Protein AF-A0A349UMM8-F1 (afdb_monomer_lite)

pLDDT: mean 87.71, std 15.16, range [42.06, 98.44]

Secondary structure (DSSP, 8-state):
-HHHHHHHHHHHHHHHHHHHHHHHHHHHHHHIIIIIHHHHHHHHHHHHHHHHHHHHTTTPPP-SGGGGHHHHHHHHHHH-----HHHHHHHEEE-TT--HHHHHHHGGGTTSS---SEEETTS----BTTB-HHHHHHHHHHHHHH-GGG-S-----PPP------

Structure (mmCIF, N/CA/C/O backbone):
data_AF-A0A349UMM8-F1
#
_entry.id   AF-A0A349UMM8-F1
#
loop_
_atom_site.group_PDB
_atom_site.id
_atom_site.type_symbol
_atom_site.label_atom_id
_atom_site.label_alt_id
_atom_site.label_comp_id
_atom_site.label_asym_id
_atom_site.label_entity_id
_atom_site.label_seq_id
_atom_site.pdbx_PDB_ins_code
_atom_site.Cartn_x
_atom_site.Cartn_y
_atom_site.Cartn_z
_atom_site.occupancy
_atom_site.B_iso_or_equiv
_atom_site.auth_seq_id
_atom_site.auth_comp_id
_atom_site.auth_asym_id
_atom_site.auth_atom_id
_atom_site.pdbx_PDB_model_num
ATOM 1 N N . MET A 1 1 ? 42.452 -2.536 -46.462 1.00 60.75 1 MET A N 1
ATOM 2 C CA . MET A 1 1 ? 40.971 -2.597 -46.535 1.00 60.75 1 MET A CA 1
ATOM 3 C C . MET A 1 1 ? 4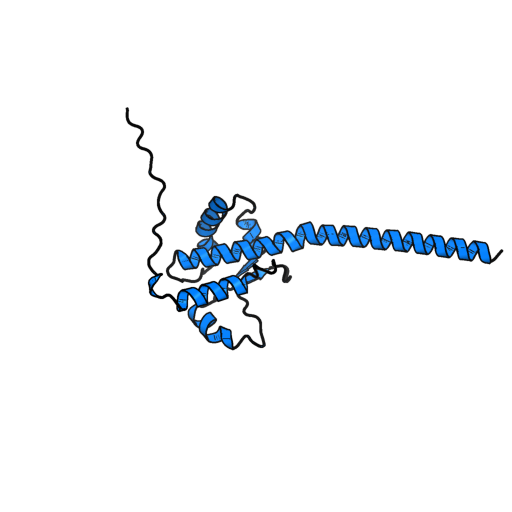0.292 -3.025 -45.223 1.00 60.75 1 MET A C 1
ATOM 5 O O . MET A 1 1 ? 39.296 -2.410 -44.884 1.00 60.75 1 MET A O 1
ATOM 9 N N . LYS A 1 2 ? 40.840 -3.958 -44.421 1.00 73.69 2 LYS A N 1
ATOM 10 C CA . LYS A 1 2 ? 40.201 -4.470 -43.178 1.00 73.69 2 LYS A CA 1
ATOM 11 C C . LYS A 1 2 ? 39.891 -3.429 -42.076 1.00 73.69 2 LYS A C 1
ATOM 13 O O . LYS A 1 2 ? 38.864 -3.532 -41.419 1.00 73.69 2 LYS A O 1
ATOM 18 N N . LYS A 1 3 ? 40.736 -2.402 -41.886 1.00 82.31 3 LYS A N 1
ATOM 19 C CA . LYS A 1 3 ? 40.570 -1.406 -40.800 1.00 82.31 3 LYS A CA 1
ATOM 20 C C . LYS A 1 3 ? 39.301 -0.547 -40.927 1.00 82.31 3 LYS A C 1
ATOM 22 O O . LYS A 1 3 ? 38.676 -0.248 -39.918 1.00 82.31 3 LYS A O 1
ATOM 27 N N . LYS A 1 4 ? 38.909 -0.178 -42.155 1.00 84.81 4 LYS A N 1
ATOM 28 C CA . LYS A 1 4 ? 37.704 0.636 -42.398 1.00 84.81 4 LYS A CA 1
ATOM 29 C C . LYS A 1 4 ? 36.431 -0.154 -42.077 1.00 84.81 4 LYS A C 1
ATOM 31 O O . LYS A 1 4 ? 35.563 0.368 -41.397 1.00 84.81 4 LYS A O 1
ATOM 36 N N . THR A 1 5 ? 36.379 -1.430 -42.465 1.00 91.50 5 THR A N 1
ATOM 37 C CA . THR A 1 5 ? 35.261 -2.331 -42.143 1.00 91.50 5 THR A CA 1
ATOM 38 C C . THR A 1 5 ? 35.102 -2.530 -40.635 1.00 91.50 5 THR A C 1
ATOM 40 O O . THR A 1 5 ? 33.989 -2.454 -40.131 1.00 91.50 5 THR A O 1
ATOM 43 N N . ILE A 1 6 ? 36.206 -2.713 -39.898 1.00 92.81 6 ILE A N 1
ATOM 44 C CA . ILE A 1 6 ? 36.169 -2.842 -38.431 1.00 92.81 6 ILE A CA 1
ATOM 45 C C . ILE A 1 6 ? 35.643 -1.554 -37.781 1.00 92.81 6 ILE A C 1
ATOM 47 O O . ILE A 1 6 ? 34.777 -1.620 -36.916 1.00 92.81 6 ILE A O 1
ATOM 51 N N . ALA A 1 7 ? 36.113 -0.383 -38.222 1.00 92.62 7 ALA A N 1
ATOM 52 C CA . ALA A 1 7 ? 35.650 0.897 -37.686 1.00 92.62 7 ALA A CA 1
ATOM 53 C C . ALA A 1 7 ? 34.150 1.133 -37.937 1.00 92.62 7 ALA A C 1
ATOM 55 O O . ALA A 1 7 ? 33.441 1.557 -37.027 1.00 92.62 7 ALA A O 1
ATOM 56 N N . THR A 1 8 ? 33.648 0.813 -39.136 1.00 94.31 8 THR A N 1
ATOM 57 C CA . THR A 1 8 ? 32.212 0.905 -39.443 1.00 94.31 8 THR A CA 1
ATOM 58 C C . THR A 1 8 ? 31.389 -0.030 -38.559 1.00 94.31 8 THR A C 1
ATOM 60 O O . THR A 1 8 ? 30.388 0.407 -38.005 1.00 94.31 8 THR A O 1
ATOM 63 N N . LEU A 1 9 ? 31.830 -1.277 -38.355 1.00 95.56 9 LEU A N 1
ATOM 64 C CA . LEU A 1 9 ? 31.134 -2.227 -37.479 1.00 95.56 9 LEU A CA 1
ATOM 65 C C . LEU A 1 9 ? 31.077 -1.742 -36.027 1.00 95.56 9 LEU A C 1
ATOM 67 O O . LEU A 1 9 ? 30.018 -1.805 -35.408 1.00 95.56 9 LEU A O 1
ATOM 71 N N . ILE A 1 10 ? 32.185 -1.214 -35.497 1.00 96.25 10 ILE A N 1
ATOM 72 C CA . ILE A 1 10 ? 32.220 -0.647 -34.143 1.00 96.25 10 ILE A CA 1
ATOM 73 C C . ILE A 1 10 ? 31.241 0.525 -34.034 1.00 96.25 10 ILE A C 1
ATOM 75 O O . ILE A 1 10 ? 30.459 0.575 -33.090 1.00 96.25 10 ILE A O 1
ATOM 79 N N . LEU A 1 11 ? 31.234 1.440 -35.008 1.00 96.69 11 LEU A N 1
ATOM 80 C CA . LEU A 1 11 ? 30.326 2.586 -34.993 1.00 96.69 11 LEU A CA 1
ATOM 81 C C . LEU A 1 11 ? 28.854 2.153 -35.038 1.00 96.69 11 LEU A C 1
ATOM 83 O O . LEU A 1 11 ? 28.041 2.678 -34.280 1.00 96.69 11 LEU A O 1
ATOM 87 N N . THR A 1 12 ? 28.509 1.175 -35.880 1.00 96.88 12 THR A N 1
ATOM 88 C CA . THR A 1 12 ? 27.147 0.628 -35.949 1.00 96.88 12 THR A CA 1
ATOM 89 C C . THR A 1 12 ? 26.737 -0.038 -34.636 1.00 96.88 12 THR A C 1
ATOM 91 O O . THR A 1 12 ? 25.619 0.179 -34.176 1.00 96.88 12 THR A O 1
ATOM 94 N N . LEU A 1 13 ? 27.631 -0.800 -34.000 1.00 97.62 13 LEU A N 1
ATOM 95 C CA . LEU A 1 13 ? 27.361 -1.432 -32.705 1.00 97.62 13 LEU A CA 1
ATOM 96 C C . LEU A 1 13 ? 27.175 -0.402 -31.588 1.00 97.62 13 LEU A C 1
ATOM 98 O O . LEU A 1 13 ? 26.257 -0.541 -30.785 1.00 97.62 13 LEU A O 1
ATOM 102 N N . LEU A 1 14 ? 27.997 0.649 -31.556 1.00 97.75 14 LEU A N 1
ATOM 103 C CA . LEU A 1 14 ? 27.846 1.739 -30.592 1.00 97.75 14 LEU A CA 1
ATOM 104 C C . LEU A 1 14 ? 26.519 2.473 -30.790 1.00 97.75 14 LEU A C 1
ATOM 106 O O . LEU A 1 14 ? 25.809 2.716 -29.818 1.00 97.75 14 LEU A O 1
ATOM 110 N N . LEU A 1 15 ? 26.146 2.767 -32.037 1.00 97.94 15 LEU A N 1
ATOM 111 C CA . LEU A 1 15 ? 24.863 3.397 -32.337 1.00 97.94 15 LEU A CA 1
ATOM 112 C C . LEU A 1 15 ? 23.686 2.511 -31.901 1.00 97.94 15 LEU A C 1
ATOM 114 O O . LEU A 1 15 ? 22.759 2.999 -31.258 1.00 97.94 15 LEU A O 1
ATOM 118 N N . ALA A 1 16 ? 23.742 1.208 -32.188 1.00 97.88 16 ALA A N 1
ATOM 119 C CA . ALA A 1 16 ? 22.725 0.256 -31.748 1.00 97.88 16 ALA A CA 1
ATOM 120 C C . ALA A 1 16 ? 22.638 0.180 -30.214 1.00 97.88 16 ALA A C 1
ATOM 122 O O . ALA A 1 16 ? 21.541 0.223 -29.662 1.00 97.88 16 ALA A O 1
ATOM 123 N N . ALA A 1 17 ? 23.776 0.138 -29.515 1.00 98.00 17 ALA A N 1
ATOM 124 C CA . ALA A 1 17 ? 23.816 0.128 -28.055 1.00 98.00 17 ALA A CA 1
ATOM 125 C C . ALA A 1 17 ? 23.183 1.392 -27.450 1.00 98.00 17 ALA A C 1
ATOM 127 O O . ALA A 1 17 ? 22.391 1.288 -26.514 1.00 98.00 17 ALA A O 1
ATOM 128 N N . VAL A 1 18 ? 23.464 2.571 -28.017 1.00 98.19 18 VAL A N 1
ATOM 129 C CA . VAL A 1 18 ? 22.860 3.845 -27.589 1.00 98.19 18 VAL A CA 1
ATOM 130 C C . VAL A 1 18 ? 21.345 3.840 -27.802 1.00 98.19 18 VAL A C 1
ATOM 132 O O . VAL A 1 18 ? 20.605 4.237 -26.903 1.00 98.19 18 VAL A O 1
ATOM 135 N N . LEU A 1 19 ? 20.861 3.349 -28.947 1.00 98.06 19 LEU A N 1
ATOM 136 C CA . LEU A 1 19 ? 19.422 3.249 -29.220 1.00 98.06 19 LEU A CA 1
ATOM 137 C C . LEU A 1 19 ? 18.719 2.268 -28.270 1.00 98.06 19 LEU A C 1
ATOM 139 O O . LEU A 1 19 ? 17.642 2.580 -27.755 1.00 98.06 19 LEU A O 1
ATOM 143 N N . CYS A 1 20 ? 19.333 1.116 -27.986 1.00 98.12 20 CYS A N 1
ATOM 144 C CA . CYS A 1 20 ? 18.809 0.146 -27.023 1.00 98.12 20 CYS A CA 1
ATOM 145 C C . CYS A 1 20 ? 18.744 0.733 -25.608 1.00 98.12 20 CYS A C 1
ATOM 147 O O . CYS A 1 20 ? 17.705 0.636 -24.955 1.00 98.12 20 CYS A O 1
ATOM 149 N N . ALA A 1 21 ? 19.814 1.391 -25.153 1.00 97.81 21 ALA A N 1
ATOM 150 C CA . ALA A 1 21 ? 19.854 2.043 -23.847 1.00 97.81 21 ALA A CA 1
ATOM 151 C C . ALA A 1 21 ? 18.814 3.169 -23.740 1.00 97.81 21 ALA A C 1
ATOM 153 O O . ALA A 1 21 ? 18.076 3.234 -22.757 1.00 97.81 21 ALA A O 1
ATOM 154 N N . GLY A 1 22 ? 18.692 4.009 -24.774 1.00 97.75 22 GLY A N 1
ATOM 155 C CA . GLY A 1 22 ? 17.687 5.071 -24.830 1.00 97.75 22 GLY A CA 1
ATOM 156 C C . GLY A 1 22 ? 16.258 4.527 -24.781 1.00 97.75 22 GLY A C 1
ATOM 157 O O . GLY A 1 22 ? 15.436 5.011 -24.005 1.00 97.75 22 GLY A O 1
ATOM 158 N N . THR A 1 23 ? 15.971 3.468 -25.541 1.00 97.44 23 THR A N 1
ATOM 159 C CA . THR A 1 23 ? 14.649 2.819 -25.545 1.00 97.44 23 THR A CA 1
ATOM 160 C C . THR A 1 23 ? 14.322 2.209 -24.184 1.00 97.44 23 THR A C 1
ATOM 162 O O . THR A 1 23 ? 13.231 2.427 -23.655 1.00 97.44 23 THR A O 1
ATOM 165 N N . PHE A 1 24 ? 15.275 1.494 -23.583 1.00 97.81 24 PHE A N 1
ATOM 166 C CA . PHE A 1 24 ? 15.122 0.928 -22.245 1.00 97.81 24 PHE A CA 1
ATOM 167 C C . PHE A 1 24 ? 14.826 2.015 -21.205 1.00 97.81 24 PHE A C 1
ATOM 169 O O . PHE A 1 24 ? 13.892 1.872 -20.418 1.00 97.81 24 PHE A O 1
ATOM 176 N N . PHE A 1 25 ? 15.559 3.129 -21.241 1.00 97.69 25 PHE A N 1
ATOM 177 C CA . PHE A 1 25 ? 15.370 4.242 -20.313 1.00 97.69 25 PHE A CA 1
ATOM 178 C C . PHE A 1 25 ? 13.976 4.876 -20.430 1.00 97.69 25 PHE A C 1
ATOM 180 O O . PHE A 1 25 ? 13.314 5.108 -19.418 1.00 97.69 25 PHE A O 1
ATOM 187 N N . VAL A 1 26 ? 13.478 5.083 -21.653 1.00 97.12 26 VAL A N 1
ATOM 188 C CA . VAL A 1 26 ? 12.117 5.596 -21.889 1.00 97.12 26 VAL A CA 1
ATOM 189 C C . VAL A 1 26 ? 11.055 4.636 -21.346 1.00 97.12 26 VAL A C 1
ATOM 191 O O . VAL A 1 26 ? 10.096 5.075 -20.706 1.00 97.12 26 VAL A O 1
ATOM 194 N N . ILE A 1 27 ? 11.223 3.328 -21.562 1.00 96.31 27 ILE A N 1
ATOM 195 C CA . ILE A 1 27 ? 10.309 2.306 -21.033 1.00 96.31 27 ILE A CA 1
ATOM 196 C C . ILE A 1 27 ? 10.335 2.307 -19.500 1.00 96.31 27 ILE A C 1
ATOM 198 O O . ILE A 1 27 ? 9.271 2.314 -18.880 1.00 96.31 27 ILE A O 1
ATOM 202 N N . ALA A 1 28 ? 11.522 2.360 -18.893 1.00 94.94 28 ALA A N 1
ATOM 203 C CA . ALA A 1 28 ? 11.693 2.381 -17.444 1.00 94.94 28 ALA A CA 1
ATOM 204 C C . ALA A 1 28 ? 11.041 3.618 -16.803 1.00 94.94 28 ALA A C 1
ATOM 206 O O . ALA A 1 28 ? 10.280 3.481 -15.845 1.00 94.94 28 ALA A O 1
ATOM 207 N N . ILE A 1 29 ? 11.249 4.813 -17.370 1.00 96.00 29 ILE A N 1
ATOM 208 C CA . ILE A 1 29 ? 10.587 6.044 -16.907 1.00 96.00 29 ILE A CA 1
ATOM 209 C C . ILE A 1 29 ? 9.074 5.915 -17.025 1.00 96.00 29 ILE A C 1
ATOM 211 O O . ILE A 1 29 ? 8.346 6.214 -16.079 1.00 96.00 29 ILE A O 1
ATOM 215 N N . ARG A 1 30 ? 8.577 5.454 -18.177 1.00 96.19 30 ARG A N 1
ATOM 216 C CA . ARG A 1 30 ? 7.139 5.294 -18.392 1.00 96.19 30 ARG A CA 1
ATOM 217 C C . ARG A 1 30 ? 6.535 4.312 -17.389 1.00 96.19 30 ARG A C 1
ATOM 219 O O . ARG A 1 30 ? 5.449 4.580 -16.884 1.00 96.19 30 ARG A O 1
ATOM 226 N N . HIS A 1 31 ? 7.213 3.203 -17.103 1.00 93.44 31 HIS A N 1
ATOM 227 C CA . HIS A 1 31 ? 6.778 2.234 -16.100 1.00 93.44 31 HIS A CA 1
ATOM 228 C C . HIS A 1 31 ? 6.751 2.859 -14.699 1.00 93.44 31 HIS A C 1
ATOM 230 O O . HIS A 1 31 ? 5.747 2.756 -13.998 1.00 93.44 31 HIS A O 1
ATOM 236 N N . CYS A 1 32 ? 7.812 3.574 -14.320 1.00 93.62 32 CYS A N 1
ATOM 237 C CA . CYS A 1 32 ? 7.897 4.267 -13.037 1.00 93.62 32 CYS A CA 1
ATOM 238 C C . CYS A 1 32 ? 6.741 5.265 -12.849 1.00 93.62 32 CYS A C 1
ATOM 240 O O . CYS A 1 32 ? 6.005 5.191 -11.866 1.00 93.62 32 CYS A O 1
ATOM 242 N N . LEU A 1 33 ? 6.514 6.140 -13.834 1.00 93.12 33 LEU A N 1
ATOM 243 C CA . LEU A 1 33 ? 5.503 7.197 -13.752 1.00 93.12 33 LEU A CA 1
ATOM 244 C C . LEU A 1 33 ? 4.062 6.685 -13.850 1.00 93.12 33 LEU A C 1
ATOM 246 O O . LEU A 1 33 ? 3.167 7.292 -13.273 1.00 93.12 33 LEU A O 1
ATOM 250 N N . LYS A 1 34 ? 3.810 5.602 -14.597 1.00 93.12 34 LYS A N 1
ATOM 251 C CA . LYS A 1 34 ? 2.441 5.106 -14.833 1.00 93.12 34 LYS A CA 1
ATOM 252 C C . LYS A 1 34 ? 2.011 3.979 -13.903 1.00 93.12 34 LYS A C 1
ATOM 254 O O . LYS A 1 34 ? 0.811 3.742 -13.781 1.00 93.12 34 LYS A O 1
ATOM 259 N N . ILE A 1 35 ? 2.957 3.271 -13.292 1.00 92.88 35 ILE A N 1
ATOM 260 C CA . ILE A 1 35 ? 2.670 2.089 -12.473 1.00 92.88 35 ILE A CA 1
ATOM 261 C C . ILE A 1 35 ? 3.217 2.298 -11.067 1.00 92.88 35 ILE A C 1
ATOM 263 O O . ILE A 1 35 ? 2.432 2.407 -10.133 1.00 92.88 35 ILE A O 1
ATOM 267 N N . THR A 1 36 ? 4.535 2.441 -10.916 1.00 93.25 36 THR A N 1
ATOM 268 C CA . THR A 1 36 ? 5.184 2.472 -9.595 1.00 93.25 36 THR A CA 1
ATOM 269 C C . THR A 1 36 ? 4.717 3.644 -8.734 1.00 93.25 36 THR A C 1
ATOM 271 O O . THR A 1 36 ? 4.294 3.433 -7.601 1.00 93.25 36 THR A O 1
ATOM 274 N N . VAL A 1 37 ? 4.748 4.867 -9.268 1.00 94.19 37 VAL A N 1
ATOM 275 C CA . VAL A 1 37 ? 4.339 6.071 -8.529 1.00 94.19 37 VAL A CA 1
ATOM 276 C C . VAL A 1 37 ? 2.844 6.037 -8.178 1.00 94.19 37 VAL A C 1
ATOM 278 O O . VAL A 1 37 ? 2.520 6.188 -7.000 1.00 94.19 37 VAL A O 1
ATOM 281 N N . PRO A 1 38 ? 1.919 5.780 -9.127 1.00 95.19 38 PRO A N 1
ATOM 282 C CA . PRO A 1 38 ? 0.500 5.676 -8.800 1.00 95.19 38 PRO A CA 1
ATOM 283 C C . PRO A 1 38 ? 0.197 4.568 -7.785 1.00 95.19 38 PRO A C 1
ATOM 285 O O . PRO A 1 38 ? -0.607 4.770 -6.883 1.00 95.19 38 PRO A O 1
ATOM 288 N N . ASN A 1 39 ? 0.869 3.421 -7.878 1.00 96.44 39 ASN A N 1
ATOM 289 C CA . ASN A 1 39 ? 0.701 2.334 -6.918 1.00 96.44 39 ASN A CA 1
ATOM 290 C C . ASN A 1 39 ? 1.161 2.714 -5.506 1.00 96.44 39 ASN A C 1
ATOM 292 O O . ASN A 1 39 ? 0.440 2.438 -4.551 1.00 96.44 39 ASN A O 1
ATOM 296 N N . ALA A 1 40 ? 2.314 3.377 -5.375 1.00 96.25 40 ALA A N 1
ATOM 297 C CA . ALA A 1 40 ? 2.819 3.841 -4.083 1.00 96.25 40 ALA A CA 1
ATOM 298 C C . ALA A 1 40 ? 1.843 4.811 -3.400 1.00 96.25 40 ALA A C 1
ATOM 300 O O . ALA A 1 40 ? 1.610 4.712 -2.198 1.00 96.25 40 ALA A O 1
ATOM 301 N N . TYR A 1 41 ? 1.220 5.712 -4.168 1.00 94.94 41 TYR A N 1
ATOM 302 C CA . TYR A 1 41 ? 0.154 6.567 -3.646 1.00 94.94 41 TYR A CA 1
ATOM 303 C C . TYR A 1 41 ? -1.122 5.795 -3.319 1.00 94.94 41 TYR A C 1
ATOM 305 O O . TYR A 1 41 ? -1.749 6.094 -2.310 1.00 94.94 41 TYR A O 1
ATOM 313 N N . ALA A 1 42 ? -1.508 4.812 -4.134 1.00 96.25 42 ALA A N 1
ATOM 314 C CA . ALA A 1 42 ? -2.729 4.050 -3.903 1.00 96.25 42 ALA A CA 1
ATOM 315 C C . ALA A 1 42 ? -2.692 3.309 -2.558 1.00 96.25 42 ALA A C 1
ATOM 317 O O . ALA A 1 42 ? -3.643 3.406 -1.788 1.00 96.25 42 ALA A O 1
ATOM 318 N N . VAL A 1 43 ? -1.594 2.612 -2.238 1.00 97.31 43 VAL A N 1
ATOM 319 C CA . VAL A 1 43 ? -1.485 1.923 -0.940 1.00 97.31 43 VAL A CA 1
ATOM 320 C C . VAL A 1 43 ? -1.391 2.882 0.237 1.00 97.31 43 VAL A C 1
ATOM 322 O O . VAL A 1 43 ? -1.956 2.583 1.283 1.00 97.31 43 VAL A O 1
ATOM 325 N N . TRP A 1 44 ? -0.734 4.033 0.067 1.00 95.62 44 TRP A N 1
ATOM 326 C CA . TRP A 1 44 ? -0.712 5.074 1.093 1.00 95.62 44 TRP A CA 1
ATOM 327 C C . TRP A 1 44 ? -2.136 5.573 1.381 1.00 95.62 44 TRP A C 1
ATOM 329 O O . TRP A 1 44 ? -2.580 5.513 2.522 1.00 95.62 44 TRP A O 1
ATOM 339 N N . TRP A 1 45 ? -2.897 5.955 0.353 1.00 95.56 45 TRP A N 1
ATOM 340 C CA . TRP A 1 45 ? -4.284 6.404 0.521 1.00 95.56 45 TRP A CA 1
ATOM 341 C C . TRP A 1 45 ? -5.161 5.371 1.228 1.00 95.56 45 TRP A C 1
ATOM 343 O O . TRP A 1 45 ? -5.955 5.725 2.092 1.00 95.56 45 TRP A O 1
ATOM 353 N N . VAL A 1 46 ? -5.016 4.090 0.885 1.00 97.44 46 VAL A N 1
ATOM 354 C CA . VAL A 1 46 ? -5.804 3.030 1.524 1.00 97.44 46 VAL A CA 1
ATOM 355 C C . VAL A 1 46 ? -5.371 2.807 2.974 1.00 97.44 46 VAL A C 1
ATOM 357 O O . VAL A 1 46 ? -6.229 2.548 3.811 1.00 97.44 46 VAL A O 1
ATOM 360 N N . ALA A 1 47 ? -4.085 2.953 3.306 1.00 97.50 47 ALA A N 1
ATOM 361 C CA . ALA A 1 47 ? -3.637 2.917 4.697 1.00 97.50 47 ALA A CA 1
ATOM 362 C C . ALA A 1 47 ? -4.254 4.057 5.522 1.00 97.50 47 ALA A C 1
ATOM 364 O O . ALA A 1 47 ? -4.777 3.792 6.600 1.00 97.50 47 ALA A O 1
ATOM 365 N N . ASP A 1 48 ? -4.278 5.284 4.987 1.00 95.69 48 ASP A N 1
ATOM 366 C CA . ASP A 1 48 ? -4.948 6.421 5.634 1.00 95.69 48 ASP A CA 1
ATOM 367 C C . ASP A 1 48 ? -6.450 6.151 5.824 1.00 95.69 48 ASP A C 1
ATOM 369 O O . ASP A 1 48 ? -6.980 6.390 6.904 1.00 95.69 48 ASP A O 1
ATOM 373 N N . MET A 1 49 ? -7.131 5.587 4.817 1.00 97.31 49 MET A N 1
ATOM 374 C CA . MET A 1 49 ? -8.551 5.214 4.922 1.00 97.31 49 MET A CA 1
ATOM 375 C C . MET A 1 49 ? -8.799 4.165 6.014 1.00 97.31 49 MET A C 1
ATOM 377 O O . MET A 1 49 ? -9.767 4.274 6.756 1.00 97.31 49 MET A O 1
ATOM 381 N N . VAL A 1 50 ? -7.938 3.150 6.128 1.00 98.19 50 VAL A N 1
ATOM 382 C CA . VAL A 1 50 ? -8.048 2.104 7.160 1.00 98.19 50 VAL A CA 1
ATOM 383 C C . VAL A 1 50 ? -7.784 2.669 8.559 1.00 98.19 50 VAL A C 1
ATOM 385 O O . VAL A 1 50 ? -8.461 2.285 9.513 1.00 98.19 50 VAL A O 1
ATOM 388 N N . ILE A 1 51 ? -6.824 3.586 8.693 1.00 97.06 51 ILE A N 1
ATOM 389 C CA . ILE A 1 51 ? -6.541 4.277 9.956 1.00 97.06 51 ILE A CA 1
ATOM 390 C C . ILE A 1 51 ? -7.730 5.152 10.362 1.00 97.06 51 ILE A C 1
ATOM 392 O O . ILE A 1 51 ? -8.221 5.004 11.478 1.00 97.06 51 ILE A O 1
ATOM 396 N N . GLU A 1 52 ? -8.240 5.986 9.454 1.00 96.19 52 GLU A N 1
ATOM 397 C CA . GLU A 1 52 ? -9.415 6.831 9.702 1.00 96.19 52 GLU A CA 1
ATOM 398 C C . GLU A 1 52 ? -10.636 5.983 10.089 1.00 96.19 52 GLU A C 1
ATOM 400 O O . GLU A 1 52 ? -11.328 6.300 11.056 1.00 96.19 52 GLU A O 1
ATOM 405 N N . HIS A 1 53 ? -10.846 4.846 9.418 1.00 97.31 53 HIS A N 1
ATOM 406 C CA . HIS A 1 53 ? -11.908 3.909 9.770 1.00 97.31 53 HIS A CA 1
ATOM 407 C C . HIS A 1 53 ? -11.795 3.442 11.227 1.00 97.31 53 HIS A C 1
ATOM 409 O O . HIS A 1 53 ? -12.769 3.479 11.980 1.00 97.31 53 HIS A O 1
ATOM 415 N N . MET A 1 54 ? -10.598 3.025 11.651 1.00 97.00 54 MET A N 1
ATOM 416 C CA . MET A 1 54 ? -10.351 2.609 13.032 1.00 97.00 54 MET A CA 1
ATOM 417 C C . MET A 1 54 ? -10.496 3.772 14.024 1.00 97.00 54 MET A C 1
ATOM 419 O O . MET A 1 54 ? -10.957 3.559 15.147 1.00 97.00 54 MET A O 1
ATOM 423 N N . GLU A 1 55 ? -10.117 4.995 13.656 1.00 94.75 55 GLU A N 1
ATOM 424 C CA . GLU A 1 55 ? -10.336 6.185 14.489 1.00 94.75 55 GLU A CA 1
ATOM 425 C C . GLU A 1 55 ? -11.828 6.460 14.693 1.00 94.75 55 GLU A C 1
ATOM 427 O O . GLU A 1 55 ? -12.257 6.693 15.823 1.00 94.75 55 GLU A O 1
ATOM 432 N N . ALA A 1 56 ? -12.622 6.361 13.627 1.00 95.06 56 ALA A N 1
ATOM 433 C CA . ALA A 1 56 ? -14.055 6.624 13.653 1.00 95.06 56 ALA A CA 1
ATOM 434 C C . ALA A 1 56 ? -14.889 5.501 14.298 1.00 95.06 56 ALA A C 1
ATOM 436 O O . ALA A 1 56 ? -15.985 5.774 14.785 1.00 95.06 56 ALA A O 1
ATOM 437 N N . ASN A 1 57 ? -14.391 4.258 14.309 1.00 95.44 57 ASN A N 1
ATOM 438 C CA . ASN A 1 57 ? -15.138 3.067 14.737 1.00 95.44 57 ASN A CA 1
ATOM 439 C C . ASN A 1 57 ? -14.499 2.355 15.942 1.00 95.44 57 ASN A C 1
ATOM 441 O O . ASN A 1 57 ? -14.456 1.127 15.998 1.00 95.44 57 ASN A O 1
ATOM 445 N N . ASP A 1 58 ? -13.959 3.110 16.903 1.00 92.62 58 ASP A N 1
ATOM 446 C CA . ASP A 1 58 ? -13.426 2.576 18.167 1.00 92.62 58 ASP A CA 1
ATOM 447 C C . ASP A 1 58 ? -12.376 1.456 18.005 1.00 92.62 58 ASP A C 1
ATOM 449 O O . ASP A 1 58 ? -12.192 0.595 18.867 1.00 92.62 58 ASP A O 1
ATOM 453 N N . GLY A 1 59 ? -11.602 1.516 16.922 1.00 93.81 59 GLY A N 1
ATOM 454 C CA . GLY A 1 59 ? -10.520 0.578 16.629 1.00 93.81 59 GLY A CA 1
ATOM 455 C C . GLY A 1 59 ? -10.991 -0.685 15.919 1.00 93.81 59 GLY A C 1
ATOM 456 O O . GLY A 1 59 ? -10.193 -1.609 15.755 1.00 93.81 59 GLY A O 1
ATOM 457 N N . ALA A 1 60 ? -12.257 -0.742 15.501 1.00 96.12 60 ALA A N 1
ATOM 458 C CA . ALA A 1 60 ? -12.762 -1.810 14.655 1.00 96.12 60 ALA A CA 1
ATOM 459 C C . ALA A 1 60 ? -12.038 -1.803 13.302 1.00 96.12 60 ALA A C 1
ATOM 461 O O . ALA A 1 60 ? -11.884 -0.764 12.664 1.00 96.12 60 ALA A O 1
ATOM 462 N N . TRP A 1 61 ? -11.583 -2.981 12.878 1.00 97.88 61 TRP A N 1
ATOM 463 C CA . TRP A 1 61 ? -10.984 -3.173 11.562 1.00 97.88 61 TRP A CA 1
ATOM 464 C C . TRP A 1 61 ? -12.077 -3.232 10.486 1.00 97.88 61 TRP A C 1
ATOM 466 O O . TRP A 1 61 ? -13.108 -3.866 10.731 1.00 97.88 61 TRP A O 1
ATOM 476 N N . PRO A 1 62 ? -11.872 -2.633 9.299 1.00 98.00 62 PRO A N 1
ATOM 477 C CA . PRO A 1 62 ? -12.854 -2.697 8.223 1.00 98.00 62 PRO A CA 1
ATOM 478 C C . PRO A 1 62 ? -13.048 -4.137 7.731 1.00 98.00 62 PRO A C 1
ATOM 480 O O . PRO A 1 62 ? -12.086 -4.878 7.516 1.00 98.00 62 PRO A O 1
ATOM 483 N N . SER A 1 63 ? -14.297 -4.524 7.481 1.00 98.19 63 SER A N 1
ATOM 484 C CA . SER A 1 63 ? -14.659 -5.859 6.984 1.00 98.19 63 SER A CA 1
ATOM 485 C C . SER A 1 63 ? -14.645 -5.964 5.455 1.00 98.19 63 SER A C 1
ATOM 487 O O . SER A 1 63 ? -14.732 -7.055 4.887 1.00 98.19 63 SER A O 1
ATOM 489 N N . GLY A 1 64 ? -14.523 -4.828 4.766 1.00 98.25 64 GLY A N 1
ATOM 490 C CA . GLY A 1 64 ? -14.435 -4.767 3.317 1.00 98.25 64 GLY A CA 1
ATOM 491 C C . GLY A 1 64 ? -14.412 -3.341 2.785 1.00 98.25 64 GLY A C 1
ATOM 492 O O . GLY A 1 64 ? -14.562 -2.369 3.518 1.00 98.25 64 GLY A O 1
ATOM 493 N N . TRP A 1 65 ? -14.299 -3.217 1.462 1.00 98.19 65 TRP A N 1
ATOM 494 C CA . TRP A 1 65 ? -14.287 -1.920 0.778 1.00 98.19 65 TRP A CA 1
ATOM 495 C C . TRP A 1 65 ? -15.478 -1.025 1.134 1.00 98.19 65 TRP A C 1
ATOM 497 O O . TRP A 1 65 ? -15.306 0.179 1.266 1.00 98.19 65 TRP A O 1
ATOM 507 N N . ASN A 1 66 ? -16.678 -1.583 1.300 1.00 97.81 66 ASN A N 1
ATOM 508 C CA . ASN A 1 66 ? -17.860 -0.768 1.589 1.00 97.81 66 ASN A CA 1
ATOM 509 C C . ASN A 1 66 ? -17.736 0.020 2.901 1.00 97.81 66 ASN A C 1
ATOM 511 O O . ASN A 1 66 ? -18.220 1.148 2.947 1.00 97.81 66 ASN A O 1
ATOM 515 N N . ASP A 1 67 ? -17.037 -0.527 3.896 1.00 97.81 67 ASP A N 1
ATOM 516 C CA . ASP A 1 67 ? -16.813 0.132 5.186 1.00 97.81 67 ASP A CA 1
ATOM 517 C C . ASP A 1 67 ? -15.895 1.355 5.054 1.00 97.81 67 ASP A C 1
ATOM 519 O O . ASP A 1 67 ? -15.990 2.280 5.848 1.00 97.81 67 ASP A O 1
ATOM 523 N N . LEU A 1 68 ? -15.062 1.393 4.006 1.00 97.81 68 LEU A N 1
ATOM 524 C CA . LEU A 1 68 ? -14.120 2.480 3.726 1.00 97.81 68 LEU A CA 1
ATOM 525 C C . LEU A 1 68 ? -14.700 3.587 2.833 1.00 97.81 68 LEU A C 1
ATOM 527 O O . LEU A 1 68 ? -13.974 4.494 2.416 1.00 97.81 68 LEU A O 1
ATOM 531 N N . ARG A 1 69 ? -15.983 3.509 2.453 1.00 95.75 69 ARG A N 1
ATOM 532 C CA . ARG A 1 69 ? -16.584 4.476 1.519 1.00 95.75 69 ARG A CA 1
ATOM 533 C C . ARG A 1 69 ? -16.642 5.879 2.119 1.00 95.75 69 ARG A C 1
ATOM 535 O O . ARG A 1 69 ? -16.261 6.839 1.448 1.00 95.75 69 ARG A O 1
ATOM 542 N N . ASP A 1 70 ? -17.069 5.982 3.371 1.00 94.50 70 ASP A N 1
ATOM 543 C CA . ASP A 1 70 ? -17.169 7.260 4.078 1.00 94.50 70 ASP A CA 1
ATOM 544 C C . ASP A 1 70 ? -15.777 7.833 4.385 1.00 94.50 70 ASP A C 1
ATOM 546 O O . ASP A 1 70 ? -15.557 9.041 4.250 1.00 94.50 70 ASP A O 1
ATOM 550 N N . ASP A 1 71 ? -14.818 6.963 4.713 1.00 94.69 71 ASP A N 1
ATOM 551 C CA . ASP A 1 71 ? -13.422 7.327 4.974 1.00 94.69 71 ASP A CA 1
ATOM 552 C C . ASP A 1 71 ? -12.749 7.866 3.706 1.00 94.69 71 ASP A C 1
ATOM 554 O O . ASP A 1 71 ? -12.085 8.901 3.730 1.00 94.69 71 ASP A O 1
ATOM 558 N N . TYR A 1 72 ? -13.012 7.253 2.549 1.00 94.19 72 TYR A N 1
ATOM 559 C CA . TYR A 1 72 ? -12.584 7.789 1.257 1.00 94.19 72 TYR A CA 1
ATOM 560 C C . TYR A 1 72 ? -13.136 9.198 1.001 1.00 94.19 72 TYR A C 1
ATOM 562 O O . TYR A 1 72 ? -12.402 10.093 0.564 1.00 94.19 72 TYR A O 1
ATOM 570 N N . GLU A 1 73 ? -14.424 9.435 1.257 1.00 91.19 73 GLU A N 1
ATOM 571 C CA . GLU A 1 73 ? -15.010 10.766 1.072 1.00 91.19 73 GLU A CA 1
ATOM 572 C C . GLU A 1 73 ? -14.384 11.806 2.003 1.00 91.19 73 GLU A C 1
ATOM 574 O O . GLU A 1 73 ? -14.206 12.965 1.615 1.00 91.19 73 GLU A O 1
ATOM 579 N N . TRP A 1 74 ? -14.034 11.402 3.220 1.00 88.25 74 TRP A N 1
ATOM 580 C CA . TRP A 1 74 ? -13.346 12.248 4.182 1.00 88.25 74 TRP A CA 1
ATOM 581 C C . TRP A 1 74 ? -11.910 12.572 3.746 1.00 88.25 74 TRP A C 1
ATOM 583 O O . TRP A 1 74 ? -11.566 13.750 3.587 1.00 88.25 74 TRP A O 1
ATOM 593 N N . CYS A 1 75 ? -11.102 11.553 3.444 1.00 86.81 75 CYS A N 1
ATOM 594 C CA . CYS A 1 75 ? -9.723 11.714 2.980 1.00 86.81 75 CYS A CA 1
ATOM 595 C C . CYS A 1 75 ? -9.651 12.561 1.698 1.00 86.81 75 CYS A C 1
ATOM 597 O O . CYS A 1 75 ? -8.812 13.459 1.586 1.00 86.81 75 CYS A O 1
ATOM 599 N N . THR A 1 76 ? -10.573 12.358 0.748 1.00 87.19 76 THR A N 1
ATOM 600 C CA . THR A 1 76 ? -10.609 13.142 -0.500 1.00 87.19 76 THR A CA 1
ATOM 601 C C . THR A 1 76 ? -11.000 14.601 -0.301 1.00 87.19 76 THR A C 1
ATOM 603 O O . THR A 1 76 ? -10.482 15.463 -1.014 1.00 87.19 76 THR A O 1
ATOM 606 N N . LYS A 1 77 ? -11.874 14.918 0.663 1.00 85.12 77 LYS A N 1
ATOM 607 C CA . LYS A 1 77 ? -12.186 16.314 1.018 1.00 85.12 77 LYS A CA 1
ATOM 608 C C . LYS A 1 77 ? -10.974 17.024 1.623 1.00 85.12 77 LYS A C 1
ATOM 610 O O . LYS A 1 77 ? -10.759 18.194 1.321 1.00 85.12 77 LYS A O 1
ATOM 615 N N . LYS A 1 78 ? -10.177 16.322 2.435 1.00 80.12 78 LYS A N 1
ATOM 616 C CA . LYS A 1 78 ? -8.994 16.872 3.118 1.00 80.12 78 LYS A CA 1
ATOM 617 C C . LYS A 1 78 ? -7.805 17.091 2.176 1.00 80.12 78 LYS A C 1
ATOM 619 O O . LYS A 1 78 ? -7.158 18.130 2.252 1.00 80.12 78 LYS A O 1
ATOM 624 N N . ALA A 1 79 ? -7.519 16.130 1.299 1.00 78.19 79 ALA A N 1
ATOM 625 C CA . ALA A 1 79 ? -6.324 16.137 0.448 1.00 78.19 79 ALA A CA 1
ATOM 626 C C . ALA A 1 79 ? -6.559 16.661 -0.985 1.00 78.19 79 ALA A C 1
ATOM 628 O O . ALA A 1 79 ? -5.599 16.882 -1.724 1.00 78.19 79 ALA A O 1
ATOM 629 N N . GLY A 1 80 ? -7.816 16.865 -1.392 1.00 76.06 80 GLY A N 1
ATOM 630 C CA . GLY A 1 80 ? -8.186 17.110 -2.787 1.00 76.06 80 GLY A CA 1
ATOM 631 C C . GLY A 1 80 ? -8.357 15.806 -3.580 1.00 76.06 80 GLY A C 1
ATOM 632 O O . GLY A 1 80 ? -7.781 14.766 -3.257 1.00 76.06 80 GLY A O 1
ATOM 633 N N . ARG A 1 81 ? -9.200 15.830 -4.624 1.00 68.94 81 ARG A N 1
ATOM 634 C CA . ARG A 1 81 ? -9.519 14.631 -5.421 1.00 68.94 81 ARG A CA 1
ATOM 635 C C . ARG A 1 81 ? -8.407 14.311 -6.422 1.00 68.94 81 ARG A C 1
ATOM 637 O O . ARG A 1 81 ? -8.328 14.952 -7.465 1.00 68.94 81 ARG A O 1
ATOM 644 N N . SER A 1 82 ? -7.632 13.269 -6.131 1.00 78.62 82 SER A N 1
ATOM 645 C CA . SER A 1 82 ? -6.614 12.719 -7.047 1.00 78.62 82 SER A CA 1
ATOM 646 C C . SER A 1 82 ? -6.920 11.295 -7.525 1.00 78.62 82 SER A C 1
ATOM 648 O O . SER A 1 82 ? -6.315 10.836 -8.488 1.00 78.62 82 SER A O 1
ATOM 650 N N . TRP A 1 83 ? -7.856 10.608 -6.865 1.00 89.94 83 TRP A N 1
ATOM 651 C CA . TRP A 1 83 ? -8.198 9.205 -7.099 1.00 89.94 83 TRP A CA 1
ATOM 652 C C . TRP A 1 83 ? -9.697 8.993 -6.963 1.00 89.94 83 TRP A C 1
ATOM 654 O O . TRP A 1 83 ? -10.331 9.634 -6.126 1.00 89.94 83 TRP A O 1
ATOM 664 N N . THR A 1 84 ? -10.251 8.076 -7.748 1.00 94.56 84 THR A N 1
ATOM 665 C CA . THR A 1 84 ? -11.585 7.523 -7.512 1.00 94.56 84 THR A CA 1
ATOM 666 C C . THR A 1 84 ? -11.513 6.329 -6.563 1.00 94.56 84 THR A C 1
ATOM 668 O O . THR A 1 84 ? -10.520 5.599 -6.522 1.00 94.56 84 THR A O 1
ATOM 671 N N . PHE A 1 85 ? -12.598 6.089 -5.828 1.00 96.00 85 PHE A N 1
ATOM 672 C CA . PHE A 1 85 ? -12.712 4.933 -4.938 1.00 96.00 85 PHE A CA 1
ATOM 673 C C . PHE A 1 85 ? -12.460 3.608 -5.677 1.00 96.00 85 PHE A C 1
ATOM 675 O O . PHE A 1 85 ? -11.733 2.741 -5.192 1.00 96.00 85 PHE A O 1
ATOM 682 N N . GLU A 1 86 ? -12.988 3.479 -6.898 1.00 97.12 86 GLU A N 1
ATOM 683 C CA . GLU A 1 86 ? -12.841 2.247 -7.673 1.00 97.12 86 GLU A CA 1
ATOM 684 C C . GLU A 1 86 ? -11.428 2.049 -8.227 1.00 97.12 86 GLU A C 1
ATOM 686 O O . GLU A 1 86 ? -10.969 0.912 -8.339 1.00 97.12 86 GLU A O 1
ATOM 691 N N . GLU A 1 87 ? -10.688 3.127 -8.501 1.00 96.00 87 GLU A N 1
ATOM 692 C CA . GLU A 1 87 ? -9.269 3.017 -8.844 1.00 96.00 87 GLU A CA 1
ATOM 693 C C . GLU A 1 87 ? -8.453 2.465 -7.674 1.00 96.00 87 GLU A C 1
ATOM 695 O O . GLU A 1 87 ? -7.655 1.550 -7.885 1.00 96.00 87 GLU A O 1
ATOM 700 N N . LEU A 1 88 ? -8.681 2.951 -6.449 1.00 97.38 88 LEU A N 1
ATOM 701 C CA . LEU A 1 88 ? -8.017 2.425 -5.250 1.00 97.38 88 LEU A CA 1
ATOM 702 C C . LEU A 1 88 ? -8.372 0.948 -5.038 1.00 97.38 88 LEU A C 1
ATOM 704 O O . LEU A 1 88 ? -7.476 0.106 -4.924 1.00 97.38 88 LEU A O 1
ATOM 708 N N . ARG A 1 89 ? -9.666 0.615 -5.112 1.00 97.94 89 ARG A N 1
ATOM 709 C CA . ARG A 1 89 ? -10.169 -0.761 -5.006 1.00 97.94 89 ARG A CA 1
ATOM 710 C C . ARG A 1 89 ? -9.560 -1.706 -6.040 1.00 97.94 89 ARG A C 1
ATOM 712 O O . ARG A 1 89 ? -9.250 -2.856 -5.726 1.00 97.94 89 ARG A O 1
ATOM 719 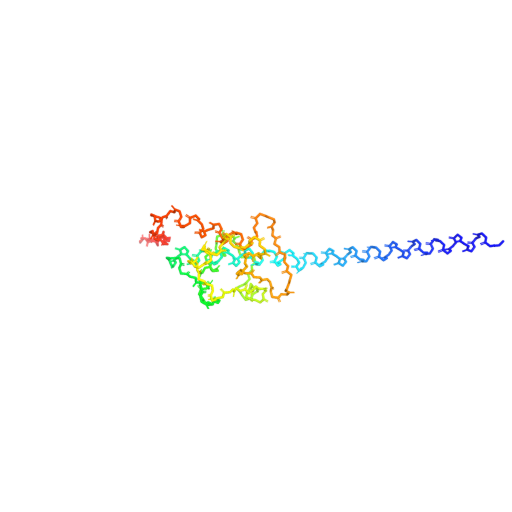N N . SER A 1 90 ? -9.371 -1.235 -7.271 1.00 97.81 90 SER A N 1
ATOM 720 C CA . SER A 1 90 ? -8.793 -2.027 -8.364 1.00 97.81 90 SER A CA 1
ATOM 721 C C . SER A 1 90 ? -7.289 -2.280 -8.228 1.00 97.81 90 SER A C 1
ATOM 723 O O . SER A 1 90 ? -6.762 -3.170 -8.894 1.00 97.81 90 SER A O 1
ATOM 725 N N . ARG A 1 91 ? -6.589 -1.513 -7.383 1.00 97.62 91 ARG A N 1
ATOM 726 C CA . ARG A 1 91 ? -5.125 -1.564 -7.233 1.00 97.62 91 ARG A CA 1
ATOM 727 C C . ARG A 1 91 ? -4.678 -2.209 -5.938 1.00 97.62 91 ARG A C 1
ATOM 729 O O . ARG A 1 91 ? -3.620 -2.832 -5.919 1.00 97.62 91 ARG A O 1
ATOM 736 N N . VAL A 1 92 ? -5.457 -2.058 -4.876 1.00 98.38 92 VAL A N 1
ATOM 737 C CA . VAL A 1 92 ? -5.067 -2.449 -3.523 1.00 98.38 92 VAL A CA 1
ATOM 738 C C . VAL A 1 92 ? -5.933 -3.607 -3.035 1.00 98.38 92 VAL A C 1
ATOM 740 O O . VAL A 1 92 ? -7.094 -3.770 -3.417 1.00 98.38 92 VAL A O 1
ATOM 743 N N . GLU A 1 93 ? -5.338 -4.452 -2.212 1.00 98.44 93 GLU A N 1
ATOM 744 C CA . GLU A 1 93 ? -6.001 -5.473 -1.419 1.00 98.44 93 GLU A CA 1
ATOM 745 C C . GLU A 1 93 ? -5.660 -5.230 0.052 1.00 98.44 93 GLU A C 1
ATOM 747 O O . GLU A 1 93 ? -4.554 -4.786 0.380 1.00 98.44 93 GLU A O 1
ATOM 752 N N . VAL A 1 94 ? -6.624 -5.514 0.921 1.00 98.44 94 VAL A N 1
ATOM 753 C CA . VAL A 1 94 ? -6.482 -5.433 2.373 1.00 98.44 94 VAL A CA 1
ATOM 754 C C . VAL A 1 94 ? -6.867 -6.793 2.943 1.00 98.44 94 VAL A C 1
ATOM 756 O O . VAL A 1 94 ? -7.790 -7.443 2.450 1.00 98.44 94 VAL A O 1
ATOM 759 N N . ASP A 1 95 ? -6.170 -7.237 3.980 1.00 97.94 95 ASP A N 1
ATOM 760 C CA . ASP A 1 95 ? -6.591 -8.382 4.775 1.00 97.94 95 ASP A CA 1
ATOM 761 C C . ASP A 1 95 ? -7.793 -7.986 5.638 1.00 97.94 95 ASP A C 1
ATOM 763 O O . ASP A 1 95 ? -7.655 -7.503 6.759 1.00 97.94 95 ASP A O 1
ATOM 767 N N . TRP A 1 96 ? -8.992 -8.193 5.105 1.00 98.06 96 TRP A N 1
ATOM 768 C CA . TRP A 1 96 ? -10.254 -7.921 5.800 1.00 98.06 96 TRP A CA 1
ATOM 769 C C . TRP A 1 96 ? -10.488 -8.822 7.021 1.00 98.06 96 TRP A C 1
ATOM 771 O O . TRP A 1 96 ? -11.387 -8.563 7.813 1.00 98.06 96 TRP A O 1
ATOM 781 N N . SER A 1 97 ? -9.699 -9.892 7.177 1.00 97.25 97 SER A N 1
ATOM 782 C CA . SER A 1 97 ? -9.780 -10.811 8.317 1.00 97.25 97 SER A CA 1
ATOM 783 C C . SER A 1 97 ? -8.827 -10.454 9.459 1.00 97.25 97 SER A C 1
ATOM 785 O O . SER A 1 97 ? -8.781 -11.163 10.470 1.00 97.25 97 SER A O 1
ATOM 787 N N . ALA A 1 98 ? -8.058 -9.373 9.308 1.00 96.00 98 ALA A N 1
ATOM 788 C CA . ALA A 1 98 ? -7.097 -8.954 10.307 1.00 96.00 98 ALA A CA 1
ATOM 789 C C . ALA A 1 98 ? -7.781 -8.498 11.609 1.00 96.00 98 ALA A C 1
ATOM 791 O O . ALA A 1 98 ? -8.813 -7.835 11.614 1.00 96.00 98 ALA A O 1
ATOM 792 N N . ASP A 1 99 ? -7.166 -8.859 12.734 1.00 94.56 99 ASP A N 1
ATOM 793 C CA . ASP A 1 99 ? -7.616 -8.496 14.079 1.00 94.56 99 ASP A CA 1
ATOM 794 C C . ASP A 1 99 ? -6.553 -7.591 14.724 1.00 94.56 99 ASP A C 1
ATOM 796 O O . ASP A 1 99 ? -5.480 -8.094 15.084 1.00 94.56 99 ASP A O 1
ATOM 800 N N . PRO A 1 100 ? -6.829 -6.285 14.913 1.00 93.69 100 PRO A N 1
ATOM 801 C CA . PRO A 1 100 ? -5.900 -5.312 15.490 1.00 93.69 100 PRO A CA 1
ATOM 802 C C . PRO A 1 100 ? -5.228 -5.776 16.787 1.00 93.69 100 PRO A C 1
ATOM 804 O O . PRO A 1 100 ? -4.026 -5.579 16.990 1.00 93.69 100 PRO A O 1
ATOM 807 N N . SER A 1 101 ? -5.978 -6.468 17.649 1.00 91.31 101 SER A N 1
ATOM 808 C CA . SER A 1 101 ? -5.469 -6.960 18.931 1.00 91.31 101 SER A CA 1
ATOM 809 C C . SER A 1 101 ? -4.479 -8.109 18.752 1.00 91.31 101 SER A C 1
ATOM 811 O O . SER A 1 101 ? -3.517 -8.230 19.516 1.00 91.31 101 SER A O 1
ATOM 813 N N . ARG A 1 102 ? -4.694 -8.974 17.752 1.00 90.69 102 ARG A N 1
ATOM 814 C CA . ARG A 1 102 ? -3.741 -10.038 17.397 1.00 90.69 102 ARG A CA 1
ATOM 815 C C . ARG A 1 102 ? -2.509 -9.464 16.727 1.00 90.69 102 ARG A C 1
ATOM 817 O O . ARG A 1 102 ? -1.409 -9.843 17.118 1.00 90.69 102 ARG A O 1
ATOM 824 N N . LEU A 1 103 ? -2.695 -8.530 15.795 1.00 90.19 103 LEU A N 1
ATOM 825 C CA . LEU A 1 103 ? -1.614 -7.870 15.066 1.00 90.19 103 LEU A CA 1
ATOM 826 C C . LEU A 1 103 ? -0.567 -7.288 16.024 1.00 90.19 103 LEU A C 1
ATOM 828 O O . LEU A 1 103 ? 0.621 -7.571 15.866 1.00 90.19 103 LEU A O 1
ATOM 832 N N . LEU A 1 104 ? -1.005 -6.581 17.071 1.00 88.19 104 LEU A N 1
ATOM 833 C CA . LEU A 1 104 ? -0.127 -6.028 18.109 1.00 88.19 104 LEU A CA 1
ATOM 834 C C . LEU A 1 104 ? 0.656 -7.093 18.884 1.00 88.19 104 LEU A C 1
ATOM 836 O O . LEU A 1 104 ? 1.846 -6.922 19.142 1.00 88.19 104 LEU A O 1
ATOM 840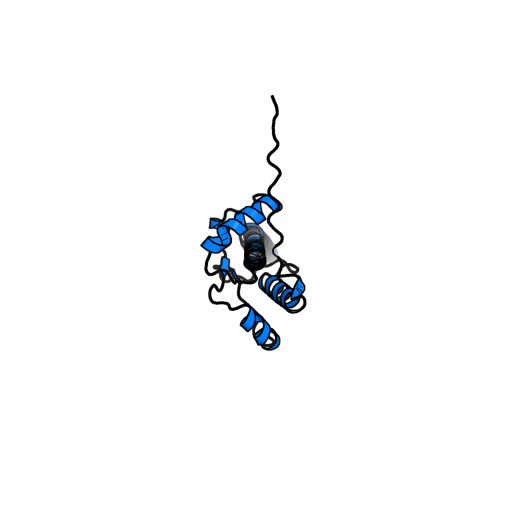 N N . LYS A 1 105 ? 0.013 -8.211 19.235 1.00 87.19 105 LYS A N 1
ATOM 841 C CA . LYS A 1 105 ? 0.659 -9.312 19.970 1.00 87.19 105 LYS A CA 1
ATOM 842 C C . LYS A 1 105 ? 1.682 -10.056 19.118 1.00 87.19 105 LYS A C 1
ATOM 844 O O . LYS A 1 105 ? 2.700 -10.504 19.637 1.00 87.19 105 LYS A O 1
ATOM 849 N N . THR A 1 106 ? 1.414 -10.193 17.822 1.00 82.69 106 THR A N 1
ATOM 850 C CA . THR A 1 106 ? 2.307 -10.863 16.868 1.00 82.69 106 THR A CA 1
ATOM 851 C C . THR A 1 106 ? 3.382 -9.942 16.302 1.00 82.69 106 THR A C 1
ATOM 853 O O . THR A 1 106 ? 4.357 -10.441 15.751 1.00 82.69 106 THR A O 1
ATOM 856 N N . ALA A 1 107 ? 3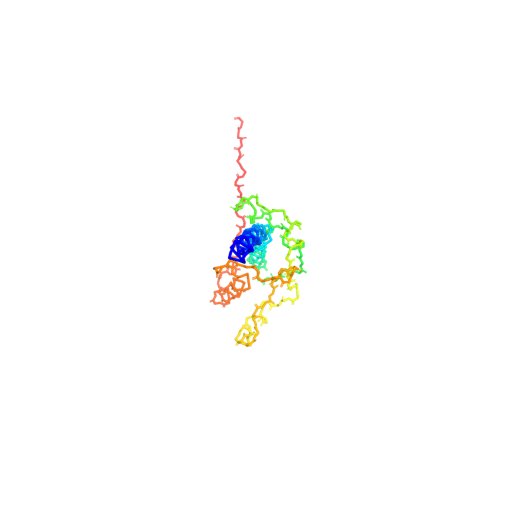.259 -8.620 16.483 1.00 77.00 107 ALA A N 1
ATOM 857 C CA . ALA A 1 107 ? 4.218 -7.631 15.993 1.00 77.00 107 ALA A CA 1
ATOM 858 C C . ALA A 1 107 ? 5.694 -7.968 16.304 1.00 77.00 107 ALA A C 1
ATOM 860 O O . ALA A 1 107 ? 6.521 -7.878 15.397 1.00 77.00 107 ALA A O 1
ATOM 861 N N . PRO A 1 108 ? 6.051 -8.422 17.525 1.00 72.88 108 PRO A N 1
ATOM 862 C CA . PRO A 1 108 ? 7.430 -8.787 17.858 1.00 72.88 108 PRO A CA 1
ATOM 863 C C . PRO A 1 108 ? 7.942 -10.049 17.146 1.00 72.88 108 PRO A C 1
ATOM 865 O O . PRO A 1 108 ? 9.150 -10.248 17.069 1.00 72.88 108 PRO A O 1
ATOM 868 N N . GLN A 1 109 ? 7.046 -10.909 16.652 1.00 69.19 109 GLN A N 1
ATOM 869 C CA . GLN A 1 109 ? 7.375 -12.187 16.004 1.00 69.19 109 GLN A CA 1
ATOM 870 C C . GLN A 1 109 ? 7.631 -12.037 14.497 1.00 69.19 109 GLN A C 1
ATOM 872 O O . GLN A 1 109 ? 8.112 -12.964 13.854 1.00 69.19 109 GLN A O 1
ATOM 877 N N . PHE A 1 110 ? 7.364 -10.860 13.928 1.00 66.69 110 PHE A N 1
ATOM 878 C CA . PHE A 1 110 ? 7.606 -10.539 12.519 1.00 66.69 110 PHE A CA 1
ATOM 879 C C . PHE A 1 110 ? 9.076 -10.222 12.195 1.00 66.69 110 PHE A C 1
ATOM 881 O O . PHE A 1 110 ? 9.360 -9.645 11.149 1.00 66.69 110 PHE A O 1
ATOM 888 N N . GLN A 1 111 ? 10.030 -10.615 13.049 1.00 62.91 111 GLN A N 1
ATOM 889 C CA . GLN A 1 111 ? 11.460 -10.451 12.747 1.00 62.91 111 GLN A CA 1
ATOM 890 C C . GLN A 1 111 ? 11.856 -11.176 11.450 1.00 62.91 111 GLN A C 1
ATOM 892 O O . GLN A 1 111 ? 12.655 -10.644 10.684 1.00 62.91 111 GLN A O 1
ATOM 897 N N . ASP A 1 112 ? 11.219 -12.318 11.158 1.00 67.62 112 ASP A N 1
ATOM 898 C CA . ASP A 1 112 ? 11.510 -13.129 9.967 1.00 67.62 112 ASP A CA 1
ATOM 899 C C . ASP A 1 112 ? 10.489 -12.963 8.824 1.00 67.62 112 ASP A C 1
ATOM 901 O O . ASP A 1 112 ? 10.738 -13.384 7.693 1.00 67.62 112 ASP A O 1
ATOM 905 N N . LYS A 1 113 ? 9.323 -12.352 9.083 1.00 73.62 113 LYS A N 1
ATOM 906 C CA . LYS A 1 113 ? 8.270 -12.136 8.076 1.00 73.62 113 LYS A CA 1
ATOM 907 C C . LYS A 1 113 ? 7.689 -10.735 8.226 1.00 73.62 113 LYS A C 1
ATOM 909 O O . LYS A 1 113 ? 7.202 -10.438 9.306 1.00 73.62 113 LYS A O 1
ATOM 914 N N . PRO A 1 114 ? 7.643 -9.904 7.171 1.00 79.56 114 PRO A N 1
ATOM 915 C CA . PRO A 1 114 ? 7.128 -8.547 7.292 1.00 79.56 114 PRO A CA 1
ATOM 916 C C . PRO A 1 114 ? 5.656 -8.547 7.719 1.00 79.56 114 PRO A C 1
ATOM 918 O O . PRO A 1 114 ? 4.844 -9.304 7.176 1.00 79.56 114 PRO A O 1
ATOM 921 N N . PHE A 1 115 ? 5.323 -7.674 8.673 1.00 89.12 115 PHE A N 1
ATOM 922 C CA . PHE A 1 115 ? 3.943 -7.310 8.984 1.00 89.12 115 PHE A CA 1
ATOM 923 C C . PHE A 1 115 ? 3.264 -6.832 7.694 1.00 89.12 115 PHE A C 1
ATOM 925 O O . PHE A 1 115 ? 3.748 -5.901 7.050 1.00 89.12 115 PHE A O 1
ATOM 932 N N . ARG A 1 116 ? 2.191 -7.509 7.271 1.00 93.38 116 ARG A N 1
ATOM 933 C CA . ARG A 1 116 ? 1.542 -7.236 5.985 1.00 93.38 116 ARG A CA 1
ATOM 934 C C . ARG A 1 116 ? 0.041 -7.489 6.051 1.00 93.38 116 ARG A C 1
ATOM 936 O O . ARG A 1 116 ? -0.384 -8.635 6.133 1.00 93.38 116 ARG A O 1
ATOM 943 N N . VAL A 1 117 ? -0.726 -6.411 5.965 1.00 96.75 117 VAL A N 1
ATOM 944 C CA . VAL A 1 117 ? -2.195 -6.367 5.946 1.00 96.75 117 VAL A CA 1
ATOM 945 C C . VAL A 1 117 ? -2.735 -5.564 4.760 1.00 96.75 117 VAL A C 1
ATOM 947 O O . VAL A 1 117 ? -3.915 -5.663 4.456 1.00 96.75 117 VAL A O 1
ATOM 950 N N . ILE A 1 118 ? -1.884 -4.816 4.051 1.00 97.62 118 ILE A N 1
ATOM 951 C CA . ILE A 1 118 ? -2.201 -4.115 2.801 1.00 97.62 118 ILE A CA 1
ATOM 952 C C . ILE A 1 118 ? -1.153 -4.463 1.739 1.00 97.62 118 ILE A C 1
ATOM 954 O O . ILE A 1 118 ? 0.054 -4.499 2.012 1.00 97.62 118 ILE A O 1
ATOM 958 N N . TRP A 1 119 ? -1.597 -4.720 0.507 1.00 98.00 119 TRP A N 1
ATOM 959 C CA . TRP A 1 119 ? -0.712 -4.951 -0.636 1.00 98.00 119 TRP A CA 1
ATOM 960 C C . TRP A 1 119 ? -1.314 -4.525 -1.972 1.00 98.00 119 TRP A C 1
ATOM 962 O O . TRP A 1 119 ? -2.522 -4.376 -2.127 1.00 98.00 119 TRP A O 1
ATOM 972 N N . LEU A 1 120 ? -0.446 -4.351 -2.968 1.00 98.25 120 LEU A N 1
ATOM 973 C CA . LEU A 1 120 ? -0.858 -4.111 -4.345 1.00 98.25 120 LEU A CA 1
ATOM 974 C C . LEU A 1 120 ? -1.304 -5.418 -5.000 1.00 98.25 120 LEU A C 1
ATOM 976 O O . LEU A 1 120 ? -0.630 -6.445 -4.899 1.00 98.25 120 LEU A O 1
ATOM 980 N N . ARG A 1 121 ? -2.420 -5.367 -5.729 1.00 97.94 121 ARG A N 1
ATOM 981 C CA . ARG A 1 121 ? -2.975 -6.504 -6.479 1.00 97.94 121 ARG A CA 1
ATOM 982 C C . ARG A 1 121 ? -2.065 -6.978 -7.610 1.00 97.94 121 ARG A C 1
ATOM 984 O O . ARG A 1 121 ? -2.153 -8.136 -8.001 1.00 97.94 121 ARG A O 1
ATOM 991 N N . ASP A 1 122 ? -1.191 -6.113 -8.122 1.00 95.81 122 ASP A N 1
ATOM 992 C CA . ASP A 1 122 ? -0.209 -6.481 -9.149 1.00 95.81 122 ASP A CA 1
ATOM 993 C C . ASP A 1 122 ? 1.018 -7.228 -8.590 1.00 95.81 122 ASP A C 1
ATOM 995 O O . ASP A 1 122 ? 1.916 -7.596 -9.346 1.00 95.81 122 ASP A O 1
ATOM 999 N N . GLY A 1 123 ? 1.062 -7.460 -7.273 1.00 96.31 123 GLY A N 1
ATOM 1000 C CA . GLY A 1 123 ? 2.136 -8.177 -6.588 1.00 96.31 123 GLY A CA 1
ATOM 1001 C C . GLY A 1 123 ? 3.405 -7.354 -6.359 1.00 96.31 123 GLY A C 1
ATOM 1002 O O . GLY A 1 123 ? 4.347 -7.858 -5.745 1.00 96.31 123 GLY A O 1
ATOM 1003 N N . SER A 1 124 ? 3.452 -6.099 -6.815 1.00 95.25 124 SER A N 1
ATOM 1004 C CA . SER A 1 124 ? 4.577 -5.209 -6.540 1.00 95.25 124 SER A CA 1
ATOM 1005 C C . SER A 1 124 ? 4.574 -4.721 -5.084 1.00 95.25 124 SER A C 1
ATOM 1007 O O . SER A 1 124 ? 3.579 -4.806 -4.364 1.00 95.25 124 SER A O 1
ATOM 1009 N N . ASN A 1 125 ? 5.719 -4.200 -4.637 1.00 94.94 125 ASN A N 1
ATOM 1010 C CA . ASN A 1 125 ? 5.894 -3.613 -3.304 1.00 94.94 125 ASN A CA 1
ATOM 1011 C C . ASN A 1 125 ? 6.245 -2.122 -3.424 1.00 94.94 125 ASN A C 1
ATOM 1013 O O . ASN A 1 125 ? 7.190 -1.653 -2.802 1.00 94.94 125 ASN A O 1
ATOM 1017 N N . ALA A 1 126 ? 5.554 -1.389 -4.300 1.00 94.56 126 ALA A N 1
ATOM 1018 C CA . ALA A 1 126 ? 5.782 0.044 -4.451 1.00 94.56 126 ALA A CA 1
ATOM 1019 C C . ALA A 1 126 ? 5.172 0.807 -3.265 1.00 94.56 126 ALA A C 1
ATOM 1021 O O . ALA A 1 126 ? 3.974 0.704 -3.016 1.00 94.56 126 ALA A O 1
ATOM 1022 N N . TYR A 1 127 ? 5.991 1.584 -2.561 1.00 95.62 127 TYR A N 1
ATOM 1023 C CA . TYR A 1 127 ? 5.578 2.481 -1.481 1.00 95.62 127 TYR A CA 1
ATOM 1024 C C . TYR A 1 127 ? 6.565 3.649 -1.368 1.00 95.62 127 TYR A C 1
ATOM 1026 O O . TYR A 1 127 ? 7.689 3.584 -1.876 1.00 95.62 127 TYR A O 1
ATOM 1034 N N . TRP A 1 128 ? 6.151 4.728 -0.708 1.00 91.38 128 TRP A N 1
ATOM 1035 C CA . TRP A 1 128 ? 7.045 5.834 -0.371 1.00 91.38 128 TRP A CA 1
ATOM 1036 C C . TRP A 1 128 ? 7.820 5.501 0.901 1.00 91.38 128 TRP A C 1
ATOM 1038 O O . TRP A 1 128 ? 7.234 5.001 1.851 1.00 91.38 128 TRP A O 1
ATOM 1048 N N . ALA A 1 129 ? 9.122 5.797 0.950 1.00 87.69 129 ALA A N 1
ATOM 1049 C CA . ALA A 1 129 ? 9.997 5.357 2.046 1.00 87.69 129 ALA A CA 1
ATOM 1050 C C . ALA A 1 129 ? 9.520 5.763 3.459 1.00 87.69 129 ALA A C 1
ATOM 1052 O O . ALA A 1 129 ? 9.779 5.033 4.407 1.00 87.69 129 ALA A O 1
ATOM 1053 N N . ALA A 1 130 ? 8.817 6.893 3.591 1.00 88.44 130 ALA A N 1
ATOM 1054 C CA . ALA A 1 130 ? 8.250 7.378 4.855 1.00 88.44 130 ALA A CA 1
ATOM 1055 C C . ALA A 1 130 ? 6.763 7.015 5.062 1.00 88.44 130 ALA A C 1
ATOM 1057 O O . ALA A 1 130 ? 6.190 7.355 6.088 1.00 88.44 130 ALA A O 1
ATOM 1058 N N . HIS A 1 131 ? 6.138 6.357 4.086 1.00 91.25 131 HIS A N 1
ATOM 1059 C CA . HIS A 1 131 ? 4.719 5.994 4.083 1.00 91.25 131 HIS A CA 1
ATOM 1060 C C . HIS A 1 131 ? 4.556 4.557 3.581 1.00 91.25 131 HIS A C 1
ATOM 1062 O O . HIS A 1 131 ? 3.833 4.283 2.619 1.00 91.25 131 HIS A O 1
ATOM 1068 N N . GLU A 1 132 ? 5.301 3.629 4.185 1.00 95.75 132 GLU A N 1
ATOM 1069 C CA . GLU A 1 132 ? 5.038 2.212 3.966 1.00 95.75 132 GLU A CA 1
ATOM 1070 C C . GLU A 1 132 ? 3.717 1.868 4.681 1.00 95.75 132 GLU A C 1
ATOM 1072 O O . GLU A 1 132 ? 3.609 2.066 5.894 1.00 95.75 132 GLU A O 1
ATOM 1077 N N . PRO A 1 133 ? 2.688 1.401 3.950 1.00 96.50 133 PRO A N 1
ATOM 1078 C CA . PRO A 1 133 ? 1.315 1.321 4.454 1.00 96.50 133 PRO A CA 1
ATOM 1079 C C . PRO A 1 133 ? 1.172 0.419 5.685 1.00 96.50 133 PRO A C 1
ATOM 1081 O O . PRO A 1 133 ? 0.375 0.701 6.578 1.00 96.50 133 PRO A O 1
ATOM 1084 N N . ASN A 1 134 ? 1.943 -0.667 5.757 1.00 95.81 134 ASN A N 1
ATOM 1085 C CA . ASN A 1 134 ? 1.856 -1.612 6.863 1.00 95.81 134 ASN A CA 1
ATOM 1086 C C . ASN A 1 134 ? 2.551 -1.058 8.116 1.00 95.81 134 ASN A C 1
ATOM 1088 O O . ASN A 1 134 ? 2.052 -1.211 9.226 1.00 95.81 134 ASN A O 1
ATOM 1092 N N . THR A 1 135 ? 3.657 -0.344 7.947 1.00 94.62 135 THR A N 1
ATOM 1093 C CA . THR A 1 135 ? 4.353 0.382 9.009 1.00 94.62 135 THR A CA 1
ATOM 1094 C C . THR A 1 135 ? 3.445 1.445 9.607 1.00 94.62 135 THR A C 1
ATOM 1096 O O . THR A 1 135 ? 3.282 1.461 10.822 1.00 94.62 135 THR A O 1
ATOM 1099 N N . MET A 1 136 ? 2.770 2.240 8.770 1.00 96.31 136 MET A N 1
ATOM 1100 C CA . MET A 1 136 ? 1.811 3.256 9.222 1.00 96.31 136 MET A CA 1
ATOM 1101 C C . MET A 1 136 ? 0.712 2.655 10.107 1.00 96.31 136 MET A C 1
ATOM 1103 O O . MET A 1 136 ? 0.446 3.146 11.201 1.00 96.31 136 MET A O 1
ATOM 1107 N N . ILE A 1 137 ? 0.102 1.551 9.666 1.00 96.12 137 ILE A N 1
ATOM 1108 C CA . ILE A 1 137 ? -0.942 0.863 10.437 1.00 96.12 137 ILE A CA 1
ATOM 1109 C C . ILE A 1 137 ? -0.380 0.293 11.739 1.00 96.12 137 ILE A C 1
ATOM 1111 O O . ILE A 1 137 ? -1.009 0.406 12.789 1.00 96.12 137 ILE A O 1
ATOM 1115 N N . LEU A 1 138 ? 0.803 -0.321 11.698 1.00 94.50 138 LEU A N 1
ATOM 1116 C CA . LEU A 1 138 ? 1.429 -0.889 12.887 1.00 94.50 138 LEU A CA 1
ATOM 1117 C C . LEU A 1 138 ? 1.771 0.188 13.925 1.00 94.50 138 LEU A C 1
ATOM 1119 O O . LEU A 1 138 ? 1.588 -0.042 15.119 1.00 94.50 138 LEU A O 1
ATOM 1123 N N . GLU A 1 139 ? 2.280 1.335 13.484 1.00 94.25 139 GLU A N 1
ATOM 1124 C CA . GLU A 1 139 ? 2.566 2.491 14.336 1.00 94.25 139 GLU A CA 1
ATOM 1125 C C . GLU A 1 139 ? 1.282 3.038 14.958 1.00 94.25 139 GLU A C 1
ATOM 1127 O O . GLU A 1 139 ? 1.201 3.119 16.182 1.00 94.25 139 GLU A O 1
ATOM 1132 N N . TYR A 1 140 ? 0.236 3.256 14.155 1.00 95.38 140 TYR A N 1
ATOM 1133 C CA . TYR A 1 140 ? -1.077 3.670 14.652 1.00 95.38 140 TYR A CA 1
ATOM 1134 C C . TYR A 1 140 ? -1.614 2.729 15.743 1.00 95.38 140 TYR A C 1
ATOM 1136 O O . TYR A 1 140 ? -2.042 3.166 16.814 1.00 95.38 140 TYR A O 1
ATOM 1144 N N . LEU A 1 141 ? -1.555 1.416 15.504 1.00 94.50 141 LEU A N 1
ATOM 1145 C CA . LEU A 1 141 ? -2.012 0.423 16.474 1.00 94.50 141 LEU A CA 1
ATOM 1146 C C . LEU A 1 141 ? -1.205 0.484 17.780 1.00 94.50 141 LEU A C 1
ATOM 1148 O O . LEU A 1 141 ? -1.780 0.344 18.864 1.00 94.50 141 LEU A O 1
ATOM 1152 N N . LYS A 1 142 ? 0.118 0.685 17.698 1.00 93.38 142 LYS A N 1
ATOM 1153 C CA . LYS A 1 142 ? 0.988 0.814 18.878 1.00 93.38 142 LYS A CA 1
ATOM 1154 C C . LYS A 1 142 ? 0.627 2.059 19.680 1.00 93.38 142 LYS A C 1
ATOM 1156 O O . LYS A 1 142 ? 0.400 1.940 20.885 1.00 93.38 142 LYS A O 1
ATOM 1161 N N . ASP A 1 143 ? 0.509 3.202 19.017 1.00 93.38 143 ASP A N 1
ATOM 1162 C CA . ASP A 1 143 ? 0.198 4.485 19.650 1.00 93.38 143 ASP A CA 1
ATOM 1163 C C . ASP A 1 143 ? -1.160 4.441 20.355 1.00 93.38 143 ASP A C 1
ATOM 1165 O O . ASP A 1 143 ? -1.280 4.809 21.528 1.00 93.38 143 ASP A O 1
ATOM 1169 N N . ARG A 1 144 ? -2.172 3.872 19.690 1.00 91.31 144 ARG A N 1
ATOM 1170 C CA . ARG A 1 144 ? -3.501 3.666 20.273 1.00 91.31 144 ARG A CA 1
ATOM 1171 C C . ARG A 1 144 ? -3.457 2.778 21.515 1.00 91.31 144 ARG A C 1
ATOM 1173 O O . ARG A 1 144 ? -4.091 3.093 22.519 1.00 91.31 144 ARG A O 1
ATOM 1180 N N . SER A 1 145 ? -2.701 1.679 21.473 1.00 89.81 145 SER A N 1
ATOM 1181 C CA . SER A 1 145 ? -2.572 0.764 22.616 1.00 89.81 145 SER A CA 1
ATOM 1182 C C . SER A 1 145 ? -1.875 1.402 23.824 1.00 89.81 145 SER A C 1
ATOM 1184 O O . SER A 1 145 ? -2.164 1.039 24.965 1.00 89.81 145 SER A O 1
ATOM 1186 N N . ALA A 1 146 ? -0.995 2.379 23.580 1.00 87.38 146 ALA A N 1
ATOM 1187 C CA . ALA A 1 146 ? -0.292 3.129 24.614 1.00 87.38 146 ALA A CA 1
ATOM 1188 C C . ALA A 1 146 ? -1.139 4.262 25.223 1.00 87.38 146 ALA A C 1
ATOM 1190 O O . ALA A 1 146 ? -0.888 4.651 26.364 1.00 87.38 146 ALA A O 1
ATOM 1191 N N . SER A 1 147 ? -2.159 4.764 24.510 1.00 82.25 147 SER A N 1
ATOM 1192 C CA . SER A 1 147 ? -3.072 5.822 24.979 1.00 82.25 147 SER A CA 1
ATOM 1193 C C . SER A 1 147 ? -4.546 5.381 25.030 1.00 82.25 147 SER A C 1
ATOM 1195 O O . SER A 1 147 ? -5.359 5.836 24.224 1.00 82.25 147 SER A O 1
ATOM 1197 N N . PRO A 1 148 ? -4.960 4.586 26.041 1.00 63.38 148 PRO A N 1
ATOM 1198 C CA . PRO A 1 148 ? -6.359 4.169 26.208 1.00 63.38 148 PRO A CA 1
ATOM 1199 C C . PRO A 1 148 ? -7.352 5.336 26.377 1.00 63.38 148 PRO A C 1
ATOM 1201 O O . PRO A 1 148 ? -8.541 5.193 26.090 1.00 63.38 148 PRO A O 1
ATOM 1204 N N . ALA A 1 149 ? -6.869 6.497 26.837 1.00 56.31 149 ALA A N 1
ATOM 1205 C CA . ALA A 1 149 ? -7.678 7.682 27.128 1.00 56.31 149 ALA A CA 1
ATOM 1206 C C . ALA A 1 149 ? -8.142 8.465 25.881 1.00 56.31 149 ALA A C 1
ATOM 1208 O O . ALA A 1 149 ? -9.031 9.303 26.005 1.00 56.31 149 ALA A O 1
ATOM 1209 N N . ALA A 1 150 ? -7.588 8.192 24.693 1.00 53.56 150 ALA A N 1
ATOM 1210 C CA . ALA A 1 150 ? -7.966 8.859 23.441 1.00 53.56 150 ALA A CA 1
ATOM 1211 C C . ALA A 1 150 ? -9.193 8.230 22.745 1.00 53.56 150 ALA A C 1
ATOM 1213 O O . ALA A 1 150 ? -9.604 8.692 21.689 1.00 53.56 150 ALA A O 1
ATOM 1214 N N . SER A 1 151 ? -9.815 7.211 23.349 1.00 53.22 151 SER A N 1
ATOM 1215 C CA . SER A 1 151 ? -11.002 6.507 22.829 1.00 53.22 151 SER A CA 1
ATOM 1216 C C . SER A 1 151 ? -12.306 7.324 22.910 1.00 53.22 151 SER A C 1
ATOM 1218 O O . SER A 1 151 ? -13.389 6.750 22.945 1.00 53.22 151 SER A O 1
ATOM 1220 N N . GLN A 1 152 ? -12.232 8.655 23.007 1.00 47.06 152 GLN A N 1
ATOM 1221 C CA . GLN A 1 152 ? -13.405 9.504 22.818 1.00 47.06 152 GLN A CA 1
ATOM 1222 C C . GLN A 1 152 ? -13.445 9.916 21.346 1.00 47.06 152 GLN A C 1
ATOM 1224 O O . GLN A 1 152 ? -12.495 10.555 20.888 1.00 47.06 152 GLN A O 1
ATOM 1229 N N . PRO A 1 153 ? -14.507 9.567 20.599 1.00 48.62 153 PRO A N 1
ATOM 1230 C CA . PRO A 1 153 ? -14.605 9.935 19.199 1.00 48.62 153 PRO A CA 1
ATOM 1231 C C . PRO A 1 153 ? -14.536 11.456 19.099 1.00 48.62 153 PRO A C 1
ATOM 1233 O O . PRO A 1 153 ?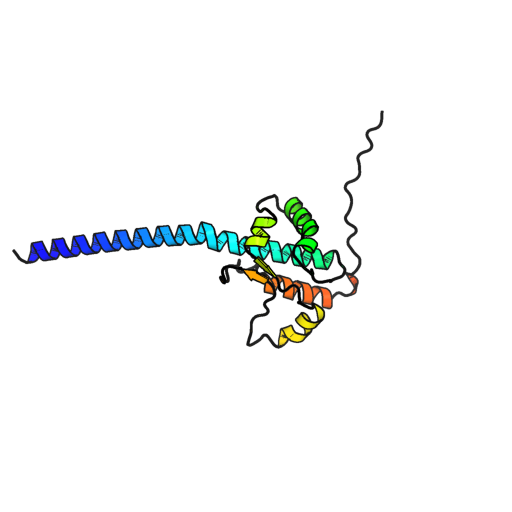 -15.296 12.170 19.759 1.00 48.62 153 PRO A O 1
ATOM 1236 N N . ALA A 1 154 ? -13.617 11.961 18.274 1.00 53.28 154 ALA A N 1
ATOM 1237 C CA . ALA A 1 154 ? -13.663 13.341 17.830 1.00 53.28 154 ALA A CA 1
ATOM 1238 C C . ALA A 1 154 ? -14.965 13.494 17.042 1.00 53.28 154 ALA A C 1
ATOM 1240 O O . ALA A 1 154 ? -15.039 13.154 15.863 1.00 53.28 154 ALA A O 1
ATOM 1241 N N . THR A 1 155 ? -16.026 13.923 17.727 1.00 46.66 155 THR A N 1
ATOM 1242 C CA . THR A 1 155 ? -17.338 14.187 17.148 1.00 46.66 155 THR A CA 1
ATOM 1243 C C . THR A 1 155 ? -17.117 14.993 15.877 1.00 46.66 155 THR A C 1
ATOM 1245 O O . THR A 1 155 ? -16.644 16.131 15.960 1.00 46.66 155 THR A O 1
ATOM 1248 N N . LYS A 1 156 ? -17.394 14.386 14.708 1.00 55.22 156 LYS A N 1
ATOM 1249 C CA . LYS A 1 156 ? -17.340 15.044 13.395 1.00 55.22 156 LYS A CA 1
ATOM 1250 C C . LYS A 1 156 ? -18.024 16.396 13.549 1.00 55.22 156 LYS A C 1
ATOM 1252 O O . LYS A 1 156 ? -19.245 16.472 13.668 1.00 55.22 156 LYS A O 1
ATOM 1257 N N . SER A 1 157 ? -17.222 17.454 13.628 1.00 48.34 157 SER A N 1
ATOM 1258 C CA . SER A 1 157 ? -17.724 18.803 13.832 1.00 48.34 157 SER A CA 1
ATOM 1259 C C . SER A 1 157 ? -18.433 19.192 12.544 1.00 48.34 157 SER A C 1
ATOM 1261 O O . SER A 1 157 ? -17.796 19.495 11.535 1.00 48.34 157 SER A O 1
ATOM 1263 N N . GLN A 1 158 ? -19.762 19.076 12.556 1.00 42.06 158 GLN A N 1
ATOM 1264 C CA . GLN A 1 158 ? -20.629 19.556 11.489 1.00 42.06 158 GLN A CA 1
ATOM 1265 C C . GLN A 1 158 ? -20.290 21.027 11.210 1.00 42.06 158 GLN A C 1
ATOM 1267 O O . GLN A 1 158 ? -20.235 21.821 12.153 1.00 42.06 158 GLN A O 1
ATOM 1272 N N . PRO A 1 159 ? -20.079 21.428 9.945 1.00 46.62 159 PRO A N 1
ATOM 1273 C CA . PRO A 1 159 ? -19.997 22.841 9.625 1.00 46.62 159 PRO A CA 1
ATOM 1274 C C . PRO A 1 159 ? -21.348 23.477 9.960 1.00 46.62 159 PRO A C 1
ATOM 1276 O O . PRO A 1 159 ? -22.395 23.006 9.513 1.00 46.62 159 PRO A O 1
ATOM 1279 N N . ALA A 1 160 ? -21.303 24.523 10.786 1.00 44.12 160 ALA A N 1
ATOM 1280 C CA . ALA A 1 160 ? -22.461 25.299 11.192 1.00 44.12 160 ALA A CA 1
ATOM 1281 C C . ALA A 1 160 ? -23.281 25.706 9.958 1.00 44.12 160 ALA A C 1
ATOM 1283 O O . ALA A 1 160 ? -22.792 26.402 9.064 1.00 44.12 160 ALA A O 1
ATOM 1284 N N . VAL A 1 161 ? -24.530 25.243 9.912 1.00 48.41 161 VAL A N 1
ATOM 1285 C CA . VAL A 1 161 ? -25.528 25.694 8.945 1.00 48.41 161 VAL A CA 1
ATOM 1286 C C . VAL A 1 161 ? -25.768 27.172 9.224 1.00 48.41 161 VAL A C 1
ATOM 1288 O O . VAL A 1 161 ? -26.346 27.538 10.243 1.00 48.41 161 VAL A O 1
ATOM 1291 N N . GLY A 1 162 ? -25.253 28.019 8.333 1.00 52.00 162 GLY A N 1
ATOM 1292 C CA . GLY A 1 162 ? -25.470 29.456 8.360 1.00 52.00 162 GLY A CA 1
ATOM 1293 C C . GLY A 1 162 ? -26.951 29.769 8.188 1.00 52.00 162 GLY A C 1
ATOM 1294 O O . GLY A 1 162 ? -27.513 29.624 7.103 1.00 52.00 162 GLY A O 1
ATOM 1295 N N . GLU A 1 163 ? -27.555 30.208 9.281 1.00 48.03 163 GLU A N 1
ATOM 1296 C CA . GLU A 1 163 ? -28.864 30.832 9.362 1.00 48.03 163 GLU A CA 1
ATOM 1297 C C . GLU A 1 163 ? -28.835 32.138 8.543 1.00 48.03 163 GLU A C 1
ATOM 1299 O O . GLU A 1 163 ? -28.215 33.127 8.934 1.00 48.03 163 GLU A O 1
ATOM 1304 N N . LYS A 1 164 ? -29.449 32.142 7.352 1.00 50.91 164 LYS A N 1
ATOM 1305 C CA . LYS A 1 164 ? -29.762 33.384 6.632 1.00 50.91 164 LYS A CA 1
ATOM 1306 C C . LYS A 1 164 ? -31.107 33.894 7.136 1.00 50.91 164 LYS A C 1
ATOM 1308 O O . LYS A 1 164 ? -32.150 33.382 6.736 1.00 50.91 164 LYS A O 1
ATOM 1313 N N . GLY A 1 165 ? -31.042 34.882 8.025 1.00 60.91 165 GLY A N 1
ATOM 1314 C CA . GLY A 1 165 ? -32.172 35.718 8.414 1.00 60.91 165 GLY A CA 1
ATOM 1315 C C . GLY A 1 165 ? -32.660 36.611 7.267 1.00 60.91 165 GLY A C 1
ATOM 1316 O O . GLY A 1 165 ? -31.903 36.910 6.341 1.00 60.91 165 GLY A O 1
ATOM 1317 N N . SER A 1 166 ? -33.949 36.945 7.380 1.00 53.62 166 SER A N 1
ATOM 1318 C CA . SER A 1 166 ? -34.824 37.757 6.521 1.00 53.62 166 SER A CA 1
ATOM 1319 C 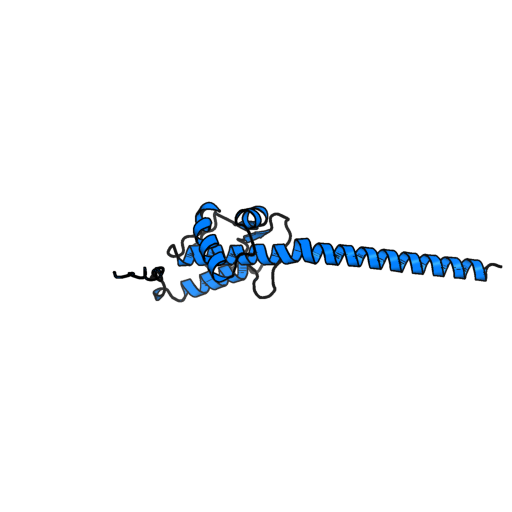C . SER A 1 166 ? -34.252 39.041 5.935 1.00 53.62 166 SER A C 1
ATOM 1321 O O . SER A 1 166 ? -33.445 39.713 6.612 1.00 53.62 166 SER A O 1
#

Radius of gyration: 24.51 Å; chains: 1; bounding box: 76×51×74 Å

Sequence (166 aa):
MKKKTIATLILTLLLAAVLCAGTFFVIAIRHCLKITVPNAYAVWWVADMVIEHMEANDGAWPSGWNDLRDDYEWCTKKAGRSWTFEELRSRVEVDWSADPSRLLKTAPQFQDKPFRVIWLRDGSNAYWAAHEPNTMILEYLKDRSASPAASQPATKSQPAVGEKGS

Foldseek 3Di:
DVVVVVVVVVVVVVVVVVVVVVVVVVVVVCCCVPPQVVLQVLLLLVLQLQLVLCLQPVRDGALDLVSSPVSNVVSCVVPPDPDDSVRSVQFKDFQSVDDLVVLLVCVVVCPPPDQDGMDTPVRDQRHDPVRRSRVSNNVSSVVCVVCVPSSPRPPPPPDDDDDDDD